Protein AF-A0A961E4R2-F1 (afdb_monomer_lite)

Radius of gyration: 15.13 Å; chains: 1; bounding box: 40×25×39 Å

pLDDT: mean 95.34, std 2.87, range [85.19, 98.75]

Structure (mmCIF, N/CA/C/O backbone):
data_AF-A0A961E4R2-F1
#
_entry.id   AF-A0A961E4R2-F1
#
loop_
_atom_site.group_PDB
_atom_site.id
_atom_site.type_symbol
_atom_site.label_atom_id
_atom_site.label_alt_id
_atom_site.label_comp_id
_atom_site.label_asym_id
_atom_site.label_entity_id
_atom_site.label_seq_id
_atom_site.pdbx_PDB_ins_code
_atom_site.Cartn_x
_atom_site.Cartn_y
_atom_site.Cartn_z
_atom_site.occupancy
_atom_site.B_iso_or_equiv
_atom_site.auth_seq_id
_atom_site.auth_comp_id
_atom_site.auth_asym_id
_atom_site.auth_atom_id
_atom_site.pdbx_PDB_model_num
ATOM 1 N N . PHE A 1 1 ? 0.472 -4.963 -5.460 1.00 94.56 1 PHE A N 1
ATOM 2 C CA . PHE A 1 1 ? 0.342 -4.698 -6.907 1.00 94.56 1 PHE A CA 1
ATOM 3 C C . PHE A 1 1 ? 1.669 -4.659 -7.670 1.00 94.56 1 PHE A C 1
ATOM 5 O O . PHE A 1 1 ? 1.649 -4.358 -8.848 1.00 94.56 1 PHE A O 1
ATOM 12 N N . ALA A 1 2 ? 2.812 -5.033 -7.078 1.00 94.25 2 ALA A N 1
ATOM 13 C CA . ALA A 1 2 ? 4.095 -4.904 -7.781 1.00 94.25 2 ALA A CA 1
ATOM 14 C C . ALA A 1 2 ? 4.373 -6.022 -8.799 1.00 94.25 2 ALA A C 1
ATOM 16 O O . ALA A 1 2 ? 5.148 -5.844 -9.729 1.00 94.25 2 ALA A O 1
ATOM 17 N N . MET A 1 3 ? 3.738 -7.185 -8.627 1.00 93.19 3 MET A N 1
ATOM 18 C CA . MET A 1 3 ? 4.061 -8.389 -9.393 1.00 93.19 3 MET A CA 1
ATOM 19 C C . MET A 1 3 ? 3.981 -8.216 -10.923 1.00 93.19 3 MET A C 1
ATOM 21 O O . MET A 1 3 ? 4.936 -8.642 -11.568 1.00 93.19 3 MET A O 1
ATOM 25 N N . PRO A 1 4 ? 2.968 -7.557 -11.530 1.00 92.50 4 PRO A N 1
ATOM 26 C CA . PRO A 1 4 ? 2.955 -7.366 -12.984 1.00 92.50 4 PRO A CA 1
ATOM 27 C C . PRO A 1 4 ? 4.119 -6.512 -13.498 1.00 92.50 4 PRO A C 1
ATOM 29 O O . PRO A 1 4 ?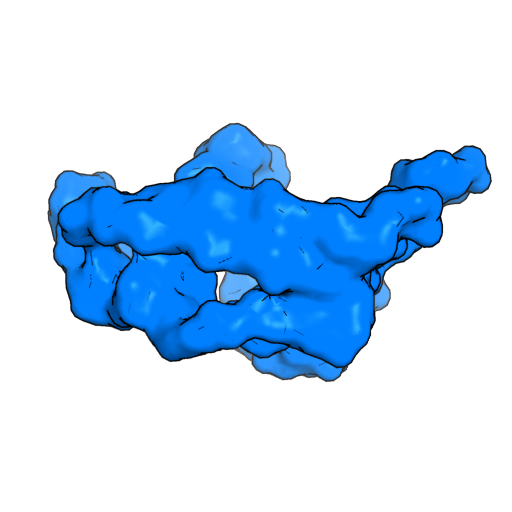 4.517 -6.651 -14.647 1.00 92.50 4 PRO A O 1
ATOM 32 N N . HIS A 1 5 ? 4.682 -5.635 -12.662 1.00 91.38 5 HIS A N 1
ATOM 33 C CA . HIS A 1 5 ? 5.840 -4.812 -13.021 1.00 91.38 5 HIS A CA 1
ATOM 34 C C . HIS A 1 5 ? 7.155 -5.597 -12.945 1.00 91.38 5 HIS A C 1
ATOM 36 O O . HIS A 1 5 ? 8.103 -5.271 -13.652 1.00 91.38 5 HIS A O 1
ATOM 42 N N . LEU A 1 6 ? 7.198 -6.659 -12.131 1.00 91.69 6 LEU A N 1
ATOM 43 C CA . LEU A 1 6 ? 8.361 -7.537 -11.988 1.00 91.69 6 LEU A CA 1
ATOM 44 C C . LEU A 1 6 ? 8.374 -8.676 -13.004 1.00 91.69 6 LEU A C 1
ATOM 46 O O . LEU A 1 6 ? 9.413 -8.994 -13.576 1.00 91.69 6 LEU A O 1
ATOM 50 N N . LEU A 1 7 ? 7.224 -9.317 -13.205 1.00 91.25 7 LEU A N 1
ATOM 51 C CA . LEU A 1 7 ? 7.083 -10.478 -14.075 1.00 91.25 7 LEU A CA 1
ATOM 52 C C . LEU A 1 7 ? 6.866 -10.003 -15.509 1.00 91.25 7 LEU A C 1
ATOM 54 O O . LEU A 1 7 ? 5.743 -9.960 -16.001 1.00 91.25 7 LEU A O 1
ATOM 58 N N . THR A 1 8 ? 7.942 -9.622 -16.197 1.00 85.56 8 THR A N 1
ATOM 59 C CA . THR A 1 8 ? 7.821 -8.996 -17.523 1.00 85.56 8 THR A CA 1
ATOM 60 C C . THR A 1 8 ? 7.177 -9.899 -18.576 1.00 85.56 8 THR A C 1
ATOM 62 O O . THR A 1 8 ? 6.606 -9.378 -19.536 1.00 85.56 8 THR A O 1
ATOM 65 N N . TRP A 1 9 ? 7.193 -11.214 -18.354 1.00 90.50 9 TRP A N 1
ATOM 66 C CA . TRP A 1 9 ? 6.561 -12.244 -19.179 1.00 90.50 9 TRP A CA 1
ATOM 67 C C . TRP A 1 9 ? 5.081 -12.513 -18.858 1.00 90.50 9 TRP A C 1
ATOM 69 O O . TRP A 1 9 ? 4.415 -13.131 -19.680 1.00 90.50 9 TRP A O 1
ATOM 79 N N . GLU A 1 10 ? 4.554 -12.042 -17.721 1.00 91.69 10 GLU A N 1
ATOM 80 C CA . GLU A 1 10 ? 3.125 -12.141 -17.388 1.00 91.69 10 GLU A CA 1
ATOM 81 C C . GLU A 1 10 ? 2.452 -10.769 -17.556 1.00 91.69 10 GLU A C 1
ATOM 83 O O . GLU A 1 10 ? 2.819 -9.810 -16.865 1.00 91.69 10 GLU A O 1
ATOM 88 N N . PRO A 1 11 ? 1.502 -10.604 -18.493 1.00 85.19 11 PRO A N 1
ATOM 89 C CA . PRO A 1 11 ? 0.914 -9.294 -18.773 1.00 85.19 11 PRO A CA 1
ATOM 90 C C . PRO A 1 11 ? -0.003 -8.807 -17.643 1.00 85.19 11 PRO A C 1
ATOM 92 O O . PRO A 1 11 ? 0.076 -7.636 -17.263 1.00 85.19 11 PRO A O 1
ATOM 95 N N . ASP A 1 12 ? -0.803 -9.716 -17.081 1.00 90.06 12 ASP A N 1
ATOM 96 C CA . ASP A 1 12 ? -1.845 -9.438 -16.094 1.00 90.06 12 ASP A CA 1
ATOM 97 C C . ASP A 1 12 ? -1.849 -10.500 -14.988 1.00 90.06 12 ASP A C 1
ATOM 99 O O . ASP A 1 12 ? -1.466 -11.649 -15.204 1.00 90.06 12 ASP A O 1
ATOM 103 N N . LEU A 1 13 ? -2.319 -10.128 -13.796 1.00 93.94 13 LEU A N 1
ATOM 104 C CA . LEU A 1 13 ? -2.469 -11.035 -12.658 1.00 93.94 13 LEU A CA 1
ATOM 105 C C . LEU A 1 13 ? -3.841 -10.882 -12.005 1.00 93.94 13 LEU A C 1
ATOM 107 O O . LEU A 1 13 ? -4.368 -9.774 -11.888 1.00 93.94 13 LEU A O 1
ATOM 111 N N . LEU A 1 14 ? -4.366 -11.999 -11.498 1.00 95.19 14 LEU A N 1
ATOM 112 C CA . LEU A 1 14 ? -5.500 -12.009 -10.581 1.00 95.19 14 LEU A CA 1
ATOM 113 C C . LEU A 1 14 ? -4.992 -11.895 -9.140 1.00 95.19 14 LEU A C 1
ATOM 115 O O . LEU A 1 14 ? -4.217 -12.730 -8.673 1.00 95.19 14 LEU A O 1
ATOM 119 N N . VAL A 1 15 ? -5.489 -10.906 -8.403 1.00 95.19 15 VAL A N 1
ATOM 120 C CA . VAL A 1 15 ? -5.368 -10.849 -6.941 1.00 95.19 15 VAL A CA 1
ATOM 121 C C . VAL A 1 15 ? -6.744 -11.030 -6.331 1.00 95.19 15 VAL A C 1
ATOM 123 O O . VAL A 1 15 ? -7.676 -10.319 -6.696 1.00 95.19 15 VAL A O 1
ATOM 126 N N . ALA A 1 16 ? -6.848 -11.944 -5.366 1.00 97.12 16 ALA A N 1
ATOM 127 C CA . ALA A 1 16 ? -8.035 -12.141 -4.547 1.00 97.12 16 ALA A CA 1
ATOM 128 C C . ALA A 1 16 ? -7.683 -11.995 -3.061 1.00 97.12 16 ALA A C 1
ATOM 130 O O . ALA A 1 16 ? -6.695 -12.552 -2.582 1.00 97.12 16 ALA A O 1
ATOM 131 N N . THR A 1 17 ? -8.485 -11.231 -2.324 1.00 97.25 17 THR A N 1
ATOM 132 C CA . THR A 1 17 ? -8.314 -10.984 -0.886 1.00 97.25 17 THR A CA 1
ATOM 133 C C . THR A 1 17 ? -9.670 -10.703 -0.231 1.00 97.25 17 THR A C 1
ATOM 135 O O . THR A 1 17 ? -10.715 -10.797 -0.876 1.00 97.25 17 THR A O 1
ATOM 138 N N . ARG A 1 18 ? -9.686 -10.388 1.064 1.00 98.12 18 ARG A N 1
ATOM 139 C CA . ARG A 1 18 ? -10.893 -9.993 1.800 1.00 98.12 18 ARG A CA 1
ATOM 140 C C . ARG A 1 18 ? -10.626 -8.764 2.651 1.00 98.12 18 ARG A C 1
ATOM 142 O O . ARG A 1 18 ? -9.572 -8.668 3.286 1.00 98.12 18 ARG A O 1
ATOM 149 N N . CYS A 1 19 ? -11.616 -7.881 2.718 1.00 98.50 19 CYS A N 1
ATOM 150 C CA . CYS A 1 19 ? -11.634 -6.770 3.659 1.00 98.50 19 CYS A CA 1
ATOM 151 C C . CYS A 1 19 ? -11.600 -7.308 5.095 1.00 98.50 19 CYS A C 1
ATOM 153 O O . CYS A 1 19 ? -12.473 -8.079 5.489 1.00 98.50 19 CYS A O 1
ATOM 155 N N . GLN A 1 20 ? -10.623 -6.888 5.900 1.00 96.69 20 GLN A N 1
ATOM 156 C CA . GLN A 1 20 ? -10.528 -7.331 7.298 1.00 96.69 20 GLN A CA 1
ATOM 157 C C . GLN A 1 20 ? -11.554 -6.645 8.215 1.00 96.69 20 GLN A C 1
ATOM 159 O O . GLN A 1 20 ? -11.814 -7.136 9.311 1.00 96.69 20 GLN A O 1
ATOM 164 N N . GLY A 1 21 ? -12.174 -5.547 7.772 1.00 97.31 21 GLY A N 1
ATOM 165 C CA . GLY A 1 21 ? -13.260 -4.889 8.503 1.00 97.31 21 GLY A CA 1
ATOM 166 C C . GLY A 1 21 ? -14.559 -5.696 8.470 1.00 97.31 21 GLY A C 1
ATOM 167 O O . GLY A 1 21 ? -15.093 -6.047 9.521 1.00 97.31 21 GLY A O 1
ATOM 168 N N . CYS A 1 22 ? -15.034 -6.037 7.267 1.00 97.81 22 CYS A N 1
ATOM 169 C CA . CYS A 1 22 ? -16.365 -6.622 7.045 1.00 97.81 22 CYS A CA 1
ATOM 170 C C . CYS A 1 22 ? -16.374 -8.008 6.371 1.00 97.81 22 CYS A C 1
ATOM 172 O O . CYS A 1 22 ? -17.433 -8.610 6.230 1.00 97.81 22 CYS A O 1
ATOM 174 N N . GLY A 1 23 ? -15.225 -8.529 5.934 1.00 98.12 23 GLY A N 1
ATOM 175 C CA . GLY A 1 23 ? -15.114 -9.844 5.291 1.00 98.12 23 GLY A CA 1
ATOM 176 C C . GLY A 1 23 ? -15.464 -9.882 3.800 1.00 98.12 23 GLY A C 1
ATOM 177 O O . GLY A 1 23 ? -15.262 -10.927 3.176 1.00 98.12 23 GLY A O 1
ATOM 178 N N . THR A 1 24 ? -15.936 -8.774 3.214 1.00 98.50 24 THR A N 1
ATOM 179 C CA . THR A 1 24 ? -16.265 -8.677 1.784 1.00 98.50 24 THR A CA 1
ATOM 180 C C . THR A 1 24 ? -15.082 -9.119 0.917 1.00 98.50 24 THR A C 1
ATOM 182 O O . THR A 1 24 ? -13.959 -8.642 1.129 1.00 98.50 24 THR A O 1
ATOM 185 N N . PRO A 1 25 ? -15.299 -10.029 -0.050 1.00 98.25 25 PRO A N 1
ATOM 186 C CA . PRO A 1 25 ? -14.253 -10.448 -0.965 1.00 98.25 25 PRO A CA 1
ATOM 187 C C . PRO A 1 25 ? -13.913 -9.337 -1.957 1.00 98.25 25 PRO A C 1
ATOM 189 O O . PRO A 1 25 ? -14.779 -8.605 -2.433 1.00 98.25 25 PRO A O 1
ATOM 192 N N . HIS A 1 26 ? -12.637 -9.267 -2.305 1.00 97.94 26 HIS A N 1
ATOM 193 C CA . HIS A 1 26 ? -12.124 -8.427 -3.371 1.00 97.94 26 HIS A CA 1
ATOM 194 C C . HIS A 1 26 ? -11.374 -9.289 -4.375 1.00 97.94 26 HIS A C 1
ATOM 196 O O . HIS A 1 26 ? -10.614 -10.175 -3.977 1.00 97.94 26 HIS A O 1
ATOM 202 N N . ALA A 1 27 ? -11.583 -9.025 -5.660 1.00 97.62 27 ALA A N 1
ATOM 203 C CA . ALA A 1 27 ? -10.887 -9.702 -6.738 1.00 97.62 27 ALA A CA 1
ATOM 204 C C . ALA A 1 27 ? -10.671 -8.735 -7.902 1.00 97.62 27 ALA A C 1
ATOM 206 O O . ALA A 1 27 ? -11.619 -8.086 -8.343 1.00 97.62 27 ALA A O 1
ATOM 207 N N . TRP A 1 28 ? -9.441 -8.665 -8.407 1.00 97.00 28 TRP A N 1
ATOM 208 C CA . TRP A 1 28 ? -9.095 -7.827 -9.551 1.00 97.00 28 TRP A CA 1
ATOM 209 C C . TRP A 1 28 ? -8.147 -8.549 -10.490 1.00 97.00 28 TRP A C 1
ATOM 211 O O . TRP A 1 28 ? -7.137 -9.094 -10.043 1.00 97.00 28 TRP A O 1
ATOM 221 N N . ASN A 1 29 ? -8.439 -8.455 -11.785 1.00 94.81 29 ASN A N 1
ATOM 222 C CA . ASN A 1 29 ? -7.428 -8.595 -12.822 1.00 94.81 29 ASN A CA 1
ATOM 223 C C . ASN A 1 29 ? -6.803 -7.218 -13.048 1.00 94.81 29 ASN A C 1
ATOM 225 O O . ASN A 1 29 ? -7.530 -6.236 -13.206 1.00 94.81 29 ASN A O 1
ATOM 229 N N . PHE A 1 30 ? -5.479 -7.138 -13.037 1.00 93.81 30 PHE A N 1
ATOM 230 C CA . PHE A 1 30 ? -4.760 -5.897 -13.308 1.00 93.81 30 PHE A CA 1
ATOM 231 C C . PHE A 1 30 ? -3.388 -6.191 -13.911 1.00 93.81 30 PHE A C 1
ATOM 233 O O . PHE A 1 30 ? -2.808 -7.256 -13.685 1.00 93.81 30 PHE A O 1
ATOM 240 N N . GLY A 1 31 ? -2.868 -5.205 -14.632 1.00 93.31 31 GLY A N 1
ATOM 241 C CA . GLY A 1 31 ? -1.577 -5.272 -15.300 1.00 93.31 31 GLY A CA 1
ATOM 242 C C . GLY A 1 31 ? -0.747 -4.017 -15.061 1.00 93.31 31 GLY A C 1
ATOM 243 O O . GLY A 1 31 ? -0.915 -3.293 -14.076 1.00 93.31 31 GLY A O 1
ATOM 244 N N . ARG A 1 32 ? 0.157 -3.747 -16.003 1.00 93.25 32 ARG A N 1
ATOM 245 C CA . ARG A 1 32 ? 1.116 -2.626 -15.951 1.00 93.25 32 ARG A CA 1
ATOM 246 C C . ARG A 1 32 ? 0.576 -1.292 -16.458 1.00 93.25 32 ARG A C 1
ATOM 248 O O . ARG A 1 32 ? 1.245 -0.278 -16.301 1.00 93.25 32 ARG A O 1
ATOM 255 N N . ASN A 1 33 ? -0.604 -1.289 -17.074 1.00 92.69 33 ASN A N 1
ATOM 256 C CA . ASN A 1 33 ? -1.109 -0.120 -17.800 1.00 92.69 33 ASN A CA 1
ATOM 257 C C . ASN A 1 33 ? -2.185 0.658 -17.036 1.00 92.69 33 ASN A C 1
ATOM 259 O O . ASN A 1 33 ? -2.469 1.801 -17.377 1.00 92.69 33 ASN A O 1
ATOM 263 N N . SER A 1 34 ? -2.818 0.043 -16.036 1.00 92.69 34 SER A N 1
ATOM 264 C CA . SER A 1 34 ? -3.861 0.695 -15.246 1.00 92.69 34 SER A CA 1
ATOM 265 C C . SER A 1 34 ? -3.954 0.092 -13.844 1.00 92.69 34 SER A C 1
ATOM 267 O O . SER A 1 34 ? -3.685 -1.104 -13.677 1.00 92.69 34 SER A O 1
ATOM 269 N N . PRO A 1 35 ? -4.320 0.902 -12.833 1.00 93.81 35 PRO A N 1
ATOM 270 C CA . PRO A 1 35 ? -4.593 0.395 -11.500 1.00 93.81 35 PRO A CA 1
ATOM 271 C C . PRO A 1 35 ? -5.854 -0.482 -11.494 1.00 93.81 35 PR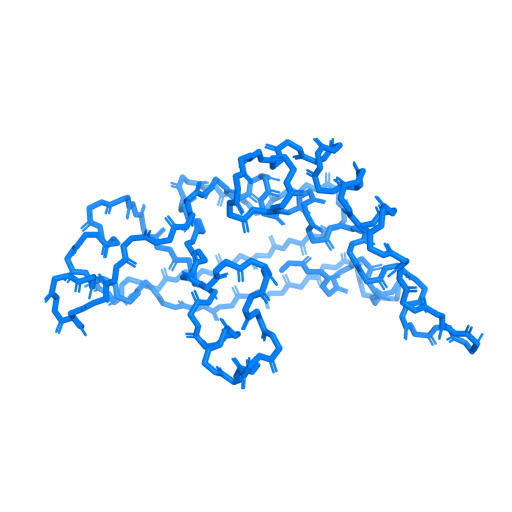O A C 1
ATOM 273 O O . PRO A 1 35 ? -6.718 -0.332 -12.363 1.00 93.81 35 PRO A O 1
ATOM 276 N N . PRO A 1 36 ? -6.007 -1.367 -10.494 1.00 94.31 36 PRO A N 1
ATOM 277 C CA . PRO A 1 36 ? -7.258 -2.084 -10.296 1.00 94.31 36 PRO A CA 1
ATOM 278 C C . PRO A 1 36 ? -8.430 -1.105 -10.109 1.00 94.31 36 PRO A C 1
ATOM 280 O O . PRO A 1 36 ? -8.272 -0.117 -9.387 1.00 94.31 36 PRO A O 1
ATOM 283 N N . PRO A 1 37 ? -9.598 -1.357 -10.726 1.00 94.81 37 PRO A N 1
ATOM 284 C CA . PRO A 1 37 ? -10.757 -0.485 -10.580 1.00 94.81 37 PRO A CA 1
ATOM 285 C C . PRO A 1 37 ? -11.396 -0.614 -9.192 1.00 94.81 37 PRO A C 1
ATOM 287 O O . PRO A 1 37 ? -11.359 -1.682 -8.576 1.00 94.81 37 PRO A O 1
ATOM 290 N N . GLY A 1 38 ? -12.074 0.447 -8.758 1.00 95.62 38 GLY A N 1
ATOM 291 C CA . GLY A 1 38 ? -12.910 0.460 -7.559 1.00 95.62 38 GLY A CA 1
ATOM 292 C C . GLY A 1 38 ? -12.462 1.467 -6.506 1.00 95.62 38 GLY A C 1
ATOM 293 O O . GLY A 1 38 ? -11.340 1.965 -6.527 1.00 95.62 38 GLY A O 1
ATOM 294 N N . ASP A 1 39 ? -13.368 1.731 -5.567 1.00 96.88 39 ASP A N 1
ATOM 295 C CA . ASP A 1 39 ? -13.207 2.755 -4.527 1.00 96.88 39 ASP A CA 1
ATOM 296 C C . ASP A 1 39 ? -12.581 2.199 -3.237 1.00 96.88 39 ASP A C 1
ATOM 298 O O . ASP A 1 39 ? -12.676 2.801 -2.167 1.00 96.88 39 ASP A O 1
ATOM 302 N N . GLN A 1 40 ? -11.982 1.006 -3.304 1.00 98.44 40 GLN A N 1
ATOM 303 C CA . GLN A 1 40 ? -11.318 0.416 -2.148 1.00 98.44 40 GLN A CA 1
ATOM 304 C C . GLN A 1 40 ? -10.101 1.248 -1.746 1.00 98.44 40 GLN A C 1
ATOM 306 O O . GLN A 1 40 ? -9.448 1.903 -2.558 1.00 98.44 40 GLN A O 1
ATOM 311 N N . VAL A 1 41 ? -9.758 1.154 -0.470 1.00 98.62 41 VAL A N 1
ATOM 312 C CA . VAL A 1 41 ? -8.612 1.856 0.100 1.00 98.62 41 VAL A CA 1
ATOM 313 C C . VAL A 1 41 ? -7.587 0.856 0.600 1.00 98.62 41 VAL A C 1
ATOM 315 O O . VAL A 1 41 ? -7.925 -0.191 1.158 1.00 98.62 41 VAL A O 1
ATOM 318 N N . ALA A 1 42 ? -6.318 1.172 0.402 1.00 98.44 42 ALA A N 1
ATOM 319 C CA . ALA A 1 42 ? -5.215 0.476 1.029 1.00 98.44 42 ALA A CA 1
ATOM 320 C C . ALA A 1 42 ? -4.883 1.136 2.369 1.00 98.44 42 ALA A C 1
ATOM 322 O O . ALA A 1 42 ? -4.870 2.360 2.486 1.00 98.44 42 ALA A O 1
ATOM 323 N N . HIS A 1 43 ? -4.585 0.316 3.371 1.00 98.56 43 HIS A N 1
ATOM 324 C CA . HIS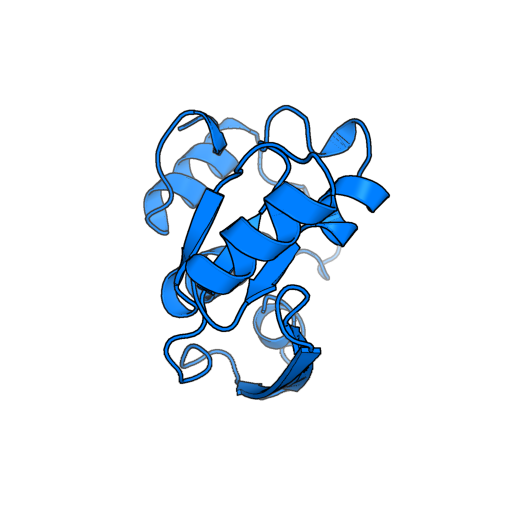 A 1 43 ? -4.149 0.759 4.688 1.00 98.56 43 HIS A CA 1
ATOM 325 C C . HIS A 1 43 ? -2.859 0.057 5.074 1.00 98.56 43 HIS A C 1
ATOM 327 O O . HIS A 1 43 ? -2.768 -1.173 5.003 1.00 98.56 43 HIS A O 1
ATOM 333 N N . PHE A 1 44 ? -1.855 0.854 5.428 1.00 98.38 44 PHE A N 1
ATOM 334 C CA . PHE A 1 44 ? -0.551 0.396 5.888 1.00 98.38 44 PHE A CA 1
ATOM 335 C C . PHE A 1 44 ? -0.402 0.800 7.350 1.00 98.38 44 PHE A C 1
ATOM 337 O O . PHE A 1 44 ? -0.442 1.985 7.671 1.00 98.38 44 PHE A O 1
ATOM 344 N N . LEU A 1 45 ? -0.231 -0.178 8.238 1.00 98.19 45 LEU A N 1
ATOM 345 C CA . LEU A 1 45 ? -0.187 0.078 9.677 1.00 98.19 45 LEU A CA 1
ATOM 346 C C . LEU A 1 45 ? 1.158 0.646 10.154 1.00 98.19 45 LEU A C 1
ATOM 348 O O . LEU A 1 45 ? 1.183 1.603 10.922 1.00 98.19 45 LEU A O 1
ATOM 352 N N . THR A 1 46 ? 2.264 0.056 9.705 1.00 98.12 46 THR A N 1
ATOM 353 C CA . THR A 1 46 ? 3.607 0.333 10.235 1.00 98.12 46 THR A CA 1
ATOM 354 C C . THR A 1 46 ? 4.293 1.453 9.445 1.00 98.12 46 THR A C 1
ATOM 356 O O . THR A 1 46 ? 4.461 1.295 8.232 1.00 98.12 46 THR A O 1
ATOM 359 N N . PRO A 1 47 ? 4.725 2.556 10.093 1.00 96.94 47 PRO A N 1
ATOM 360 C CA . PRO A 1 47 ? 5.524 3.593 9.439 1.00 96.94 47 PRO A CA 1
ATOM 361 C C . PRO A 1 47 ? 6.826 3.032 8.864 1.00 96.94 47 PRO A C 1
ATOM 363 O O . PRO A 1 47 ? 7.405 2.095 9.419 1.00 96.94 47 PRO A O 1
ATOM 366 N N . VAL A 1 48 ? 7.335 3.634 7.786 1.00 93.75 48 VAL A N 1
ATOM 367 C CA . VAL A 1 48 ? 8.496 3.091 7.057 1.00 93.75 48 VAL A CA 1
ATOM 368 C C . VAL A 1 48 ? 9.752 2.969 7.916 1.00 93.75 48 VAL A C 1
ATOM 370 O O . VAL A 1 48 ? 10.532 2.042 7.716 1.00 93.75 48 VAL A O 1
ATOM 373 N N . ALA A 1 49 ? 9.917 3.855 8.902 1.00 93.44 49 ALA A N 1
ATOM 374 C CA . ALA A 1 49 ? 11.048 3.845 9.826 1.00 93.44 49 ALA A CA 1
ATOM 375 C C . ALA A 1 49 ? 11.126 2.562 10.675 1.00 93.44 49 ALA A C 1
ATOM 377 O O . ALA A 1 49 ? 12.214 2.199 11.108 1.00 93.44 49 ALA A O 1
ATOM 378 N N . TYR A 1 50 ? 9.999 1.867 10.868 1.00 95.31 50 TYR A N 1
ATOM 379 C CA . TYR A 1 50 ? 9.881 0.673 11.715 1.00 95.31 50 TYR A CA 1
ATOM 380 C C . TYR A 1 50 ? 9.591 -0.606 10.915 1.00 95.31 50 TYR A C 1
ATOM 382 O O . TYR A 1 50 ? 9.404 -1.674 11.492 1.00 95.31 50 TYR A O 1
ATOM 390 N N . MET A 1 51 ? 9.541 -0.538 9.575 1.00 93.56 51 MET A N 1
ATOM 391 C CA . MET A 1 51 ? 9.107 -1.677 8.746 1.00 93.56 51 MET A CA 1
ATOM 392 C C . MET A 1 51 ? 9.991 -2.926 8.894 1.00 93.56 51 MET A C 1
ATOM 394 O O . MET A 1 51 ? 9.551 -4.043 8.624 1.00 93.56 51 MET A O 1
ATOM 398 N N . TRP A 1 52 ? 11.256 -2.725 9.271 1.00 92.25 52 TRP A N 1
ATOM 399 C CA . TRP A 1 52 ? 12.254 -3.784 9.393 1.00 92.25 52 TRP A CA 1
ATOM 400 C C . TRP A 1 52 ? 12.346 -4.370 10.801 1.00 92.25 52 TRP A C 1
ATOM 402 O O . TRP A 1 52 ? 12.957 -5.427 10.948 1.00 92.25 52 TRP A O 1
ATOM 412 N N . ASP A 1 53 ? 11.715 -3.739 11.795 1.00 96.75 53 ASP A N 1
ATOM 413 C CA . ASP A 1 53 ? 11.675 -4.250 13.168 1.00 96.75 53 ASP A CA 1
ATOM 414 C C . ASP A 1 53 ? 10.910 -5.580 13.216 1.00 96.75 53 ASP A C 1
ATOM 416 O O . ASP A 1 53 ? 11.344 -6.539 13.853 1.00 96.75 53 ASP A O 1
ATOM 420 N N . ASP A 1 54 ? 9.801 -5.657 12.471 1.00 97.06 54 ASP A N 1
ATOM 421 C CA . ASP A 1 54 ? 9.057 -6.888 12.214 1.00 97.06 54 ASP A CA 1
ATOM 422 C C . ASP A 1 54 ? 8.412 -6.842 10.819 1.00 97.06 54 ASP A C 1
ATOM 424 O O . ASP A 1 54 ? 7.338 -6.269 10.594 1.00 97.06 54 ASP A O 1
ATOM 428 N N . VAL A 1 55 ? 9.079 -7.476 9.852 1.00 95.31 55 VAL A N 1
ATOM 429 C CA . VAL A 1 55 ? 8.606 -7.527 8.462 1.00 95.31 55 VAL A CA 1
ATOM 430 C C . VAL A 1 55 ? 7.341 -8.376 8.308 1.00 95.31 55 VAL A C 1
ATOM 432 O O . VAL A 1 55 ? 6.512 -8.094 7.442 1.00 95.31 55 VAL A O 1
ATOM 435 N N . VAL A 1 56 ? 7.150 -9.397 9.151 1.00 96.88 56 VAL A N 1
ATOM 436 C CA . VAL A 1 56 ? 5.969 -10.270 9.086 1.00 96.88 56 VAL A CA 1
ATOM 437 C C . VAL A 1 56 ? 4.748 -9.499 9.567 1.00 96.88 56 VAL A C 1
ATOM 439 O O . VAL A 1 56 ? 3.715 -9.513 8.894 1.00 96.88 56 VAL A O 1
ATOM 442 N N . HIS A 1 57 ? 4.877 -8.766 10.674 1.00 96.69 57 HIS A N 1
ATOM 443 C CA . HIS A 1 57 ? 3.843 -7.856 11.153 1.00 96.69 57 HIS A CA 1
ATOM 444 C C . HIS A 1 57 ? 3.556 -6.747 10.138 1.00 96.69 57 HIS A C 1
ATOM 446 O O . HIS A 1 57 ? 2.393 -6.495 9.822 1.00 96.69 57 HIS A O 1
ATOM 452 N N . THR A 1 58 ? 4.594 -6.123 9.580 1.00 97.44 58 THR A N 1
ATOM 453 C CA . THR A 1 58 ? 4.433 -5.033 8.611 1.00 97.44 58 THR A CA 1
ATOM 454 C C . THR A 1 58 ? 3.680 -5.499 7.367 1.00 97.44 58 THR A C 1
ATOM 456 O O . THR A 1 58 ? 2.618 -4.964 7.050 1.00 97.44 58 THR A O 1
ATOM 459 N N . CYS A 1 59 ? 4.163 -6.541 6.682 1.00 95.75 59 CYS A N 1
ATOM 460 C CA . CYS A 1 59 ? 3.490 -7.083 5.498 1.00 95.75 59 CYS A CA 1
ATOM 461 C C . CYS A 1 59 ? 2.106 -7.655 5.839 1.00 95.75 59 CYS A C 1
ATOM 463 O O . CYS A 1 59 ? 1.161 -7.521 5.062 1.00 95.75 59 CYS A O 1
ATOM 465 N N . GLY A 1 60 ? 1.956 -8.244 7.028 1.00 96.31 60 GLY A N 1
ATOM 466 C CA . GLY A 1 60 ? 0.685 -8.728 7.557 1.00 96.31 60 GLY A CA 1
ATOM 467 C C . GLY A 1 60 ? -0.347 -7.629 7.826 1.00 96.31 60 GLY A C 1
ATOM 468 O O . GLY A 1 60 ? -1.523 -7.954 7.981 1.00 96.31 60 GLY A O 1
ATOM 469 N N . ASN A 1 61 ? 0.041 -6.353 7.831 1.00 97.69 61 ASN A N 1
ATOM 470 C CA . ASN A 1 61 ? -0.846 -5.206 8.043 1.00 97.69 61 ASN A CA 1
ATOM 471 C C . ASN A 1 61 ? -0.796 -4.177 6.897 1.00 97.69 61 ASN A C 1
ATOM 473 O O . ASN A 1 61 ? -1.207 -3.032 7.066 1.00 97.69 61 ASN A O 1
ATOM 477 N N . GLN A 1 62 ? -0.342 -4.594 5.712 1.00 97.69 62 GLN A N 1
ATOM 478 C CA . GLN A 1 62 ? -0.551 -3.885 4.447 1.00 97.69 62 GLN A CA 1
ATOM 479 C C . GLN A 1 62 ? -1.770 -4.499 3.758 1.00 97.69 62 GLN A C 1
ATOM 481 O O . GLN A 1 62 ? -1.691 -5.554 3.122 1.00 97.69 62 GLN A O 1
ATOM 486 N N . ARG A 1 63 ? -2.942 -3.900 3.963 1.00 97.56 63 ARG A N 1
ATOM 487 C CA . ARG A 1 63 ? -4.238 -4.514 3.633 1.00 97.56 63 ARG A CA 1
ATOM 488 C C . ARG A 1 63 ? -5.079 -3.606 2.745 1.00 97.56 63 ARG A C 1
ATOM 490 O O . ARG A 1 63 ? -4.841 -2.409 2.662 1.00 97.56 63 ARG A O 1
ATOM 497 N N . ILE A 1 64 ? -6.079 -4.198 2.094 1.00 98.31 64 ILE A N 1
ATOM 498 C CA . ILE A 1 64 ? -7.093 -3.476 1.320 1.00 98.31 64 ILE A CA 1
ATOM 499 C C . ILE A 1 64 ? -8.441 -3.621 2.029 1.00 98.31 64 ILE A C 1
ATOM 501 O O . ILE A 1 64 ? -8.802 -4.715 2.474 1.00 98.31 64 ILE A O 1
ATOM 505 N N . PHE A 1 65 ? -9.168 -2.515 2.127 1.00 98.69 65 PHE A N 1
ATOM 506 C CA . PHE A 1 65 ? -10.458 -2.391 2.790 1.00 98.69 65 PHE A CA 1
ATOM 507 C C . PHE A 1 65 ? -11.504 -1.815 1.837 1.00 98.69 65 PHE A C 1
ATOM 509 O O . PHE A 1 65 ? -11.184 -1.113 0.881 1.00 98.69 65 PHE A O 1
ATOM 516 N N . CYS A 1 66 ? -12.778 -2.076 2.135 1.00 98.56 66 CYS A N 1
ATOM 517 C CA . CYS A 1 66 ? -13.887 -1.488 1.385 1.00 98.56 66 CYS A CA 1
ATOM 518 C C . CYS A 1 66 ? -13.953 0.038 1.524 1.00 98.56 66 CYS A C 1
ATOM 520 O O . CYS A 1 66 ? -14.376 0.701 0.589 1.00 98.56 66 CYS A O 1
ATOM 522 N N . SER A 1 67 ? -13.594 0.570 2.696 1.00 98.50 67 SER A N 1
ATOM 523 C CA . SER A 1 67 ? -13.685 1.991 3.036 1.00 98.50 67 SER A CA 1
ATOM 524 C C . SER A 1 67 ? -12.923 2.294 4.327 1.00 98.50 67 SER A C 1
ATOM 526 O O . SER A 1 67 ? -12.558 1.376 5.068 1.00 98.50 67 SER A O 1
ATOM 528 N N . GLU A 1 68 ? -12.756 3.579 4.643 1.00 98.62 68 GLU A N 1
ATOM 529 C CA . GLU A 1 68 ? -12.190 4.026 5.922 1.00 98.62 68 GLU A CA 1
ATOM 530 C C . GLU A 1 68 ? -12.987 3.542 7.138 1.00 98.62 68 GLU A C 1
ATOM 532 O O . GLU A 1 68 ? -12.384 3.118 8.116 1.00 98.62 68 GLU A O 1
ATOM 537 N N . ALA A 1 69 ? -14.317 3.453 7.047 1.00 98.56 69 ALA A N 1
ATOM 538 C CA . ALA A 1 69 ? -15.138 2.901 8.129 1.00 98.56 69 ALA A CA 1
ATOM 539 C C . ALA A 1 69 ? -14.800 1.427 8.441 1.00 98.56 69 ALA A C 1
ATOM 541 O O . ALA A 1 69 ? -14.867 0.990 9.588 1.00 98.56 69 ALA A O 1
ATOM 542 N N . CYS A 1 70 ? -14.408 0.642 7.428 1.00 98.62 70 CYS A N 1
ATOM 543 C CA . CYS A 1 70 ? -13.936 -0.728 7.650 1.00 98.62 70 CYS A CA 1
ATOM 544 C C . CYS A 1 70 ? -12.550 -0.771 8.307 1.00 98.62 70 CYS A C 1
ATOM 546 O O . CYS A 1 70 ? -12.248 -1.751 8.990 1.00 98.62 70 CYS A O 1
ATOM 548 N N . ILE A 1 71 ? -11.719 0.251 8.083 1.00 98.75 71 ILE A N 1
ATOM 549 C CA . ILE A 1 71 ? -10.434 0.409 8.769 1.00 98.75 71 ILE A CA 1
ATOM 550 C C . ILE A 1 71 ? -10.701 0.728 10.237 1.00 98.75 71 ILE A C 1
ATOM 552 O O . ILE A 1 71 ? -10.186 0.019 11.093 1.00 98.75 71 ILE A O 1
ATOM 556 N N . ASP A 1 72 ? -11.552 1.715 10.524 1.00 98.56 72 ASP A N 1
ATOM 557 C CA . ASP A 1 72 ? -11.881 2.138 11.893 1.00 98.56 72 ASP A CA 1
ATOM 558 C C . ASP A 1 72 ? -12.399 0.963 12.727 1.00 98.56 72 ASP A C 1
ATOM 560 O O . ASP A 1 72 ? -11.829 0.631 13.763 1.00 98.56 72 ASP A O 1
ATOM 564 N N . ALA A 1 73 ? -13.383 0.224 12.205 1.00 98.31 73 ALA A N 1
ATOM 565 C CA . ALA A 1 73 ? -13.923 -0.954 12.882 1.00 98.31 73 ALA A CA 1
ATOM 566 C C . ALA A 1 73 ? -12.872 -2.058 13.120 1.00 98.31 73 ALA A C 1
ATOM 568 O O . ALA A 1 73 ? -12.940 -2.799 14.105 1.00 98.31 73 ALA A O 1
ATOM 569 N N . TRP A 1 74 ? -11.907 -2.210 12.209 1.00 98.50 74 TRP A N 1
ATOM 570 C CA . TRP A 1 74 ? -10.816 -3.169 12.372 1.00 98.50 74 TRP A CA 1
ATOM 571 C C . TRP A 1 74 ? -9.790 -2.700 13.412 1.00 98.50 74 TRP A C 1
ATOM 573 O O . TRP A 1 74 ? -9.363 -3.514 14.235 1.00 98.50 74 TRP A O 1
ATOM 583 N N . LEU A 1 75 ? -9.430 -1.413 13.414 1.00 98.38 75 LEU A N 1
ATOM 584 C CA . LEU A 1 75 ? -8.524 -0.807 14.393 1.00 98.38 75 LEU A CA 1
ATOM 585 C C . LEU A 1 75 ? -9.107 -0.902 15.805 1.00 98.38 75 LEU A C 1
ATOM 587 O O . LEU A 1 75 ? -8.431 -1.417 16.694 1.00 98.38 75 LEU A O 1
ATOM 591 N N . ASP A 1 76 ? -10.380 -0.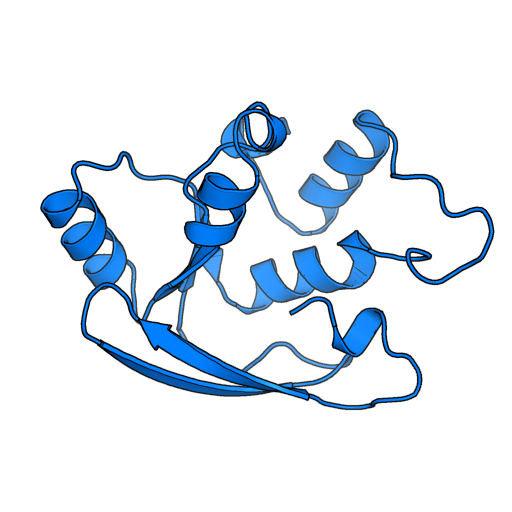538 15.986 1.00 98.06 76 ASP A N 1
ATOM 592 C CA . ASP A 1 76 ? -11.084 -0.622 17.273 1.00 98.06 76 ASP A CA 1
ATOM 593 C C . ASP A 1 76 ? -11.075 -2.048 17.832 1.00 98.06 76 ASP A C 1
ATOM 595 O O . ASP A 1 76 ? -10.770 -2.282 19.001 1.00 98.06 76 ASP A O 1
ATOM 599 N N . ARG A 1 77 ? -11.359 -3.037 16.976 1.00 98.00 77 ARG A N 1
ATOM 600 C CA . ARG A 1 77 ? -11.392 -4.451 17.372 1.00 98.00 77 ARG A CA 1
ATOM 601 C C . ARG A 1 77 ? -10.010 -5.014 17.708 1.00 98.00 77 ARG A C 1
ATOM 603 O O . ARG A 1 77 ? -9.920 -5.972 18.471 1.00 98.00 77 ARG A O 1
ATOM 610 N N . THR A 1 78 ? -8.952 -4.486 17.098 1.00 97.00 78 THR A N 1
ATOM 611 C CA . THR A 1 78 ? -7.579 -5.001 17.252 1.00 97.00 78 THR A CA 1
ATOM 612 C C . THR A 1 78 ? -6.724 -4.181 18.216 1.00 97.00 78 THR A C 1
ATOM 614 O O . THR A 1 78 ? -5.629 -4.620 18.561 1.00 97.00 78 THR A O 1
ATOM 617 N N . GLY A 1 79 ? -7.210 -3.021 18.666 1.00 97.56 79 GLY A N 1
ATOM 618 C CA . GLY A 1 79 ? -6.468 -2.092 19.521 1.00 97.56 79 GLY A CA 1
ATOM 619 C C . GLY A 1 79 ? -5.299 -1.405 18.810 1.00 97.56 79 GLY A C 1
ATOM 620 O O . GLY A 1 79 ? -4.375 -0.931 19.470 1.00 97.56 79 GLY A O 1
ATOM 621 N N . GLN A 1 80 ? -5.307 -1.382 17.476 1.00 96.62 80 GLN A N 1
ATOM 622 C CA . GLN A 1 80 ? -4.214 -0.842 16.674 1.00 96.62 80 GLN A CA 1
ATOM 623 C C . GLN A 1 80 ? -4.369 0.661 16.438 1.00 96.62 80 GLN A C 1
ATOM 625 O O . GLN A 1 80 ? -5.476 1.186 16.344 1.00 96.62 80 GLN A O 1
ATOM 630 N N . GLN A 1 81 ? -3.243 1.361 16.300 1.00 96.31 81 GLN A N 1
ATOM 631 C CA . GLN A 1 81 ? -3.240 2.781 15.943 1.00 96.31 81 GLN A CA 1
ATOM 632 C C . GLN A 1 81 ? -3.424 2.970 14.437 1.00 96.31 81 GLN A C 1
ATOM 634 O O . GLN A 1 81 ? -2.955 2.163 13.634 1.00 96.31 81 GLN A O 1
ATOM 639 N N . ARG A 1 82 ? -4.091 4.053 14.026 1.00 97.44 82 ARG A N 1
ATOM 640 C CA . ARG A 1 82 ? -4.298 4.329 12.601 1.00 97.44 82 ARG A CA 1
ATOM 641 C C . ARG A 1 82 ? -2.962 4.638 11.919 1.00 97.44 82 ARG A C 1
ATOM 643 O O . ARG A 1 82 ? -2.327 5.643 12.213 1.00 97.44 82 ARG A O 1
ATOM 650 N N . GLY A 1 83 ? -2.573 3.771 10.987 1.00 97.62 83 GLY A N 1
ATOM 651 C CA . GLY A 1 83 ? -1.494 4.032 10.031 1.00 97.62 83 GLY A CA 1
ATOM 652 C C . GLY A 1 83 ? -1.922 4.914 8.846 1.00 97.62 83 GLY A C 1
ATOM 653 O O . GLY A 1 83 ? -2.786 5.777 8.973 1.00 97.62 83 GLY A O 1
ATOM 654 N N . TYR A 1 84 ? -1.340 4.679 7.674 1.00 98.44 84 TYR A N 1
ATOM 655 C CA . TYR A 1 84 ? -1.581 5.472 6.466 1.00 98.44 84 TYR A CA 1
ATOM 656 C C . TYR A 1 84 ? -2.675 4.866 5.585 1.00 98.44 84 TYR A C 1
ATOM 658 O O . TYR A 1 84 ? -2.700 3.651 5.379 1.00 98.44 84 TYR A O 1
ATOM 666 N N . VAL A 1 85 ? -3.551 5.708 5.032 1.00 98.38 85 VAL A N 1
ATOM 667 C CA . VAL A 1 85 ? -4.620 5.316 4.098 1.00 98.38 85 VAL A CA 1
ATOM 668 C C . VAL A 1 85 ? -4.356 5.940 2.734 1.00 98.38 85 VAL A C 1
ATOM 670 O O . VAL A 1 85 ? -4.015 7.116 2.650 1.00 98.38 85 VAL A O 1
ATOM 673 N N . MET A 1 86 ? -4.523 5.162 1.667 1.00 98.19 86 MET A N 1
ATOM 674 C CA . MET A 1 86 ? -4.410 5.637 0.286 1.00 98.19 86 MET A CA 1
ATOM 675 C C . MET A 1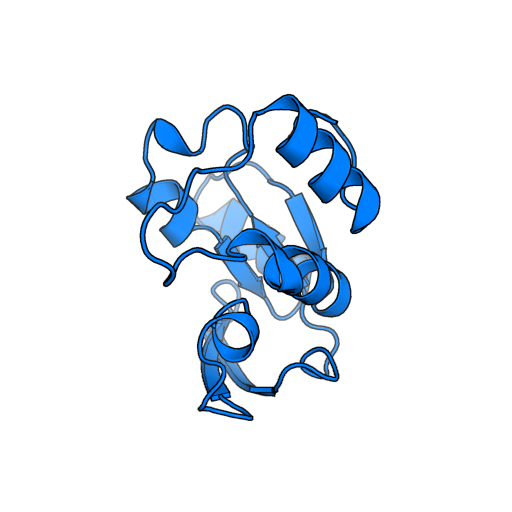 86 ? -5.405 4.916 -0.627 1.00 98.19 86 MET A C 1
ATOM 677 O O . MET A 1 86 ? -5.869 3.821 -0.307 1.00 98.19 86 MET A O 1
ATOM 681 N N . ASP A 1 87 ? -5.709 5.496 -1.782 1.00 97.56 87 ASP A N 1
ATOM 682 C CA . ASP A 1 87 ? -6.523 4.843 -2.809 1.00 97.56 87 ASP A CA 1
ATOM 683 C C . ASP A 1 87 ? -5.732 3.762 -3.585 1.00 97.56 87 ASP A C 1
ATOM 685 O O . ASP A 1 87 ? -4.497 3.672 -3.512 1.00 97.56 87 ASP A O 1
ATOM 689 N N . LEU A 1 88 ? -6.437 2.899 -4.333 1.00 97.31 88 LEU A N 1
ATOM 690 C CA . LEU A 1 88 ? -5.776 1.876 -5.158 1.00 97.31 88 LEU A CA 1
ATOM 691 C C . LEU A 1 88 ? -4.842 2.466 -6.230 1.00 97.31 88 LEU A C 1
ATOM 693 O O . LEU A 1 88 ? -3.761 1.898 -6.411 1.00 97.31 88 LEU A O 1
ATOM 697 N N . PRO A 1 89 ? -5.181 3.573 -6.929 1.00 97.06 89 PRO A N 1
ATOM 698 C CA . PRO A 1 89 ? -4.262 4.214 -7.866 1.00 97.06 89 PRO A CA 1
ATOM 699 C C . PRO A 1 89 ? -2.926 4.623 -7.238 1.00 97.06 89 PRO A C 1
ATOM 701 O O . PRO A 1 89 ? -1.878 4.399 -7.842 1.00 97.06 89 PRO A O 1
ATOM 704 N N . THR A 1 90 ? -2.931 5.180 -6.027 1.00 97.75 90 THR A N 1
ATOM 705 C CA . THR A 1 90 ? -1.710 5.567 -5.306 1.00 97.75 90 THR A CA 1
ATOM 706 C C . THR A 1 90 ? -0.907 4.346 -4.885 1.00 97.75 90 THR A C 1
ATOM 708 O O . THR A 1 90 ? 0.295 4.298 -5.148 1.00 97.75 90 THR A O 1
ATOM 711 N N . LEU A 1 91 ? -1.558 3.309 -4.342 1.00 97.62 91 LEU A N 1
ATOM 712 C CA . LEU A 1 91 ? -0.882 2.042 -4.038 1.00 97.62 91 LEU A CA 1
ATOM 713 C C . LEU A 1 91 ? -0.268 1.409 -5.295 1.00 97.62 91 LEU A C 1
ATOM 715 O O . LEU A 1 91 ? 0.820 0.837 -5.241 1.00 97.62 91 LEU A O 1
ATOM 719 N N . TRP A 1 92 ? -0.961 1.479 -6.429 1.00 96.88 92 TRP A N 1
ATOM 720 C CA . TRP A 1 92 ? -0.467 0.956 -7.697 1.00 96.88 92 TRP A CA 1
ATOM 721 C C . TRP A 1 92 ? 0.756 1.736 -8.198 1.00 96.88 92 TRP A C 1
ATOM 723 O O . TRP A 1 92 ? 1.744 1.101 -8.559 1.00 96.88 92 TRP A O 1
ATOM 733 N N . ARG A 1 93 ? 0.755 3.078 -8.125 1.00 97.06 93 ARG A N 1
ATOM 734 C CA . ARG A 1 93 ? 1.935 3.906 -8.458 1.00 97.06 93 ARG A CA 1
ATOM 735 C C . ARG A 1 93 ? 3.121 3.614 -7.545 1.00 97.06 93 ARG A C 1
ATOM 737 O O . ARG A 1 93 ? 4.234 3.478 -8.035 1.00 97.06 93 ARG A O 1
ATOM 744 N N . LEU A 1 94 ? 2.891 3.463 -6.238 1.00 96.75 94 LEU A N 1
ATOM 745 C CA . LEU A 1 94 ? 3.926 3.002 -5.308 1.00 96.75 94 LEU A CA 1
ATOM 746 C C . LEU A 1 94 ? 4.473 1.639 -5.739 1.00 96.75 94 LEU A C 1
ATOM 748 O O . LEU A 1 94 ? 5.672 1.405 -5.718 1.00 96.75 94 LEU A O 1
ATOM 752 N N . ALA A 1 95 ? 3.603 0.710 -6.115 1.00 95.69 95 ALA A N 1
ATOM 753 C CA . ALA A 1 95 ? 4.019 -0.641 -6.448 1.00 95.69 95 ALA A CA 1
ATOM 754 C C . ALA A 1 95 ? 4.720 -0.757 -7.813 1.00 95.69 95 ALA A C 1
ATOM 756 O O . ALA A 1 95 ? 5.378 -1.773 -8.044 1.00 95.69 95 ALA A O 1
ATOM 757 N N . SER A 1 96 ? 4.571 0.232 -8.700 1.00 94.12 96 SER A N 1
ATOM 758 C CA . SER A 1 96 ? 4.962 0.110 -10.106 1.00 94.12 96 SER A CA 1
ATOM 759 C C . SER A 1 96 ? 6.464 0.049 -10.324 1.00 94.12 96 SER A C 1
ATOM 761 O O . SER A 1 96 ? 6.917 -0.620 -11.245 1.00 94.12 96 SER A O 1
ATOM 763 N N . ASP A 1 97 ? 7.226 0.746 -9.485 1.00 93.00 97 ASP A N 1
ATOM 764 C CA . ASP A 1 97 ? 8.680 0.825 -9.614 1.00 93.00 97 ASP A CA 1
ATOM 765 C C . ASP A 1 97 ? 9.382 0.392 -8.320 1.00 93.00 97 ASP A C 1
ATOM 767 O O . ASP A 1 97 ? 10.592 0.211 -8.309 1.00 93.00 97 ASP A O 1
ATOM 771 N N . TRP A 1 98 ? 8.666 0.172 -7.207 1.00 93.81 98 TRP A N 1
ATOM 772 C CA . TRP A 1 98 ? 9.281 -0.133 -5.903 1.00 93.81 98 TRP A CA 1
ATOM 773 C C . TRP A 1 98 ? 10.296 -1.284 -5.911 1.00 93.81 98 TRP A C 1
ATOM 775 O O . TRP A 1 98 ? 11.284 -1.247 -5.179 1.00 93.81 98 TRP A O 1
ATOM 785 N N . TYR A 1 99 ? 10.067 -2.295 -6.749 1.00 92.56 99 TYR A N 1
ATOM 786 C CA . TYR A 1 99 ? 10.949 -3.454 -6.886 1.00 92.56 99 TYR A CA 1
ATOM 787 C C . TYR A 1 99 ? 11.686 -3.500 -8.230 1.00 92.56 99 TYR A C 1
ATOM 789 O O . TYR A 1 99 ? 12.117 -4.571 -8.652 1.00 92.56 99 TYR A O 1
ATOM 797 N N . THR A 1 100 ? 11.838 -2.379 -8.927 1.00 90.31 100 THR A N 1
ATOM 798 C CA . THR A 1 100 ? 12.543 -2.356 -10.213 1.00 90.31 100 THR A CA 1
ATOM 799 C C . THR A 1 100 ? 13.943 -2.948 -10.106 1.00 90.31 100 THR A C 1
ATOM 801 O O . THR A 1 100 ? 14.667 -2.726 -9.137 1.00 90.31 100 THR A O 1
ATOM 804 N N . GLY A 1 101 ? 14.283 -3.792 -11.080 1.00 90.00 101 GLY A N 1
ATOM 805 C CA . GLY A 1 101 ? 15.538 -4.540 -11.121 1.00 90.00 101 GLY A CA 1
ATOM 806 C C . GLY A 1 101 ? 15.642 -5.695 -10.120 1.00 90.00 101 GLY A C 1
ATOM 807 O O . GLY A 1 101 ? 16.661 -6.375 -10.093 1.00 90.00 101 GLY A O 1
ATOM 808 N N . ARG A 1 102 ? 14.621 -5.976 -9.292 1.00 93.38 102 ARG A N 1
ATOM 809 C CA . ARG A 1 102 ? 14.712 -6.977 -8.205 1.00 93.38 102 ARG A CA 1
ATOM 810 C C . ARG A 1 102 ? 15.004 -8.403 -8.672 1.00 93.38 102 ARG A C 1
ATOM 812 O O . ARG A 1 102 ? 15.489 -9.201 -7.871 1.00 93.38 102 ARG A O 1
ATOM 819 N N . LEU A 1 103 ? 14.677 -8.734 -9.919 1.00 92.62 103 LEU A N 1
ATOM 820 C CA . LEU A 1 103 ? 14.949 -10.046 -10.513 1.00 92.62 103 LEU A CA 1
ATOM 821 C C . LEU A 1 103 ? 16.277 -10.090 -11.284 1.00 92.62 103 LEU A C 1
ATOM 823 O O . LEU A 1 103 ? 16.711 -11.174 -11.679 1.00 92.62 103 LEU A O 1
ATOM 827 N N . ASP A 1 104 ? 16.935 -8.946 -11.466 1.00 92.25 104 ASP A N 1
ATOM 828 C CA . ASP A 1 104 ? 18.175 -8.846 -12.224 1.00 92.25 104 ASP A CA 1
ATOM 829 C C . ASP A 1 104 ? 19.383 -9.237 -11.368 1.00 92.25 104 ASP A C 1
ATOM 831 O O . ASP A 1 104 ? 19.444 -9.030 -10.148 1.00 92.25 104 ASP A O 1
ATOM 835 N N . ARG A 1 105 ? 20.400 -9.806 -12.021 1.00 93.19 105 ARG A N 1
ATOM 836 C CA . ARG A 1 105 ? 21.675 -10.086 -11.354 1.00 93.19 105 ARG A CA 1
ATOM 837 C C . ARG A 1 105 ? 22.350 -8.773 -10.973 1.00 93.19 105 ARG A C 1
ATOM 839 O O . ARG A 1 105 ? 22.499 -7.891 -11.808 1.00 93.19 105 ARG A O 1
ATOM 846 N N . GLY A 1 106 ? 22.825 -8.693 -9.732 1.00 92.69 106 GLY A N 1
ATOM 847 C CA . GLY A 1 106 ? 23.480 -7.491 -9.216 1.00 92.69 106 GLY A CA 1
ATOM 848 C C . GLY A 1 106 ? 22.515 -6.436 -8.675 1.00 92.69 106 GLY A C 1
ATOM 849 O O . GLY A 1 106 ? 22.953 -5.321 -8.425 1.00 92.69 106 GLY A O 1
ATOM 850 N N . TYR A 1 107 ? 21.236 -6.778 -8.467 1.00 92.31 107 TYR A N 1
ATOM 851 C CA . TYR A 1 107 ? 20.273 -5.890 -7.820 1.00 92.31 107 TYR A CA 1
ATOM 852 C C . TYR A 1 107 ? 20.814 -5.307 -6.510 1.00 92.31 107 TYR A C 1
ATOM 854 O O . TYR A 1 107 ? 21.144 -6.034 -5.566 1.00 92.31 107 TYR A O 1
ATOM 862 N N . THR A 1 108 ? 20.805 -3.982 -6.438 1.00 91.31 108 THR A N 1
ATOM 863 C CA . THR A 1 108 ? 20.990 -3.211 -5.214 1.00 91.31 108 THR A CA 1
ATOM 864 C C . THR A 1 108 ? 19.651 -2.611 -4.811 1.00 91.31 108 THR A C 1
ATOM 866 O O . THR A 1 108 ? 18.848 -2.201 -5.647 1.00 91.31 108 THR A O 1
ATOM 869 N N . ARG A 1 109 ? 19.368 -2.583 -3.506 1.00 88.25 109 ARG A N 1
ATOM 870 C CA . ARG A 1 109 ? 18.202 -1.840 -3.013 1.00 88.25 109 ARG A CA 1
ATOM 871 C C . ARG A 1 109 ? 18.453 -0.348 -3.230 1.00 88.25 109 ARG A C 1
ATOM 873 O O . ARG A 1 109 ? 19.604 0.070 -3.177 1.00 88.25 109 ARG A O 1
ATOM 880 N N . ARG A 1 110 ? 17.380 0.423 -3.434 1.00 91.25 110 ARG A N 1
ATOM 881 C CA . ARG A 1 110 ? 17.464 1.887 -3.421 1.00 91.25 110 ARG A CA 1
ATOM 882 C C . ARG A 1 110 ? 18.084 2.368 -2.119 1.00 91.25 110 ARG A C 1
ATOM 884 O O . ARG A 1 110 ? 17.743 1.844 -1.052 1.00 91.25 110 ARG A O 1
ATOM 891 N N . GLU A 1 111 ? 18.931 3.380 -2.224 1.00 91.81 111 GLU A N 1
ATOM 892 C CA . GLU A 1 111 ? 19.431 4.087 -1.052 1.00 91.81 111 GLU A CA 1
ATOM 893 C C . GLU A 1 111 ? 18.287 4.850 -0.359 1.00 91.81 111 GLU A C 1
ATOM 895 O O . GLU A 1 111 ? 17.300 5.207 -1.009 1.00 91.81 111 GLU A O 1
ATOM 900 N N . PRO A 1 112 ? 18.377 5.131 0.954 1.00 89.69 112 PRO A N 1
ATOM 901 C CA . PRO A 1 112 ? 17.292 5.780 1.693 1.00 89.69 112 PRO A CA 1
ATOM 902 C C . PRO A 1 112 ? 16.813 7.108 1.089 1.00 89.69 112 PRO A C 1
ATOM 904 O O . PRO A 1 112 ? 15.609 7.352 1.049 1.00 89.69 112 PRO A O 1
ATOM 907 N N . ALA A 1 113 ? 17.730 7.940 0.583 1.00 91.94 113 ALA A N 1
ATOM 908 C CA . ALA A 1 113 ? 17.383 9.206 -0.066 1.00 91.94 113 ALA A CA 1
ATOM 909 C C . ALA A 1 113 ? 16.614 8.986 -1.381 1.00 91.94 113 ALA A C 1
ATOM 911 O O . ALA A 1 113 ? 15.563 9.580 -1.588 1.00 91.94 113 ALA A O 1
ATOM 912 N N . GLU A 1 114 ? 17.069 8.053 -2.222 1.00 93.38 114 GLU A N 1
ATOM 913 C CA . GLU A 1 114 ? 16.382 7.693 -3.470 1.00 93.38 114 GLU A CA 1
ATOM 914 C C . GLU A 1 114 ? 15.000 7.079 -3.205 1.00 93.38 114 GLU A C 1
ATOM 916 O O . GLU A 1 114 ? 14.056 7.277 -3.971 1.00 93.38 114 GLU A O 1
ATOM 921 N N . ALA A 1 115 ? 14.862 6.318 -2.115 1.00 93.25 115 ALA A N 1
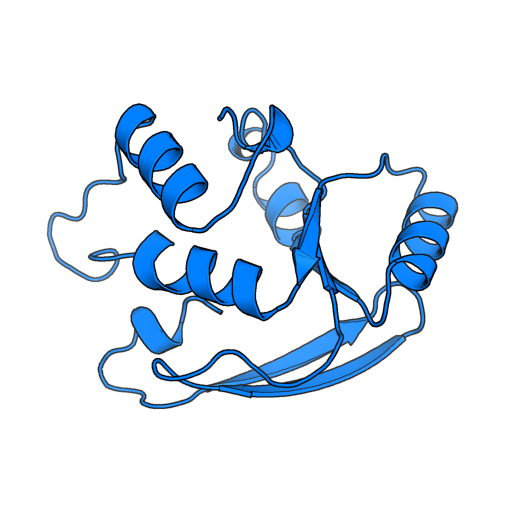ATOM 922 C CA . ALA A 1 115 ? 13.577 5.786 -1.688 1.00 93.25 115 ALA A CA 1
ATOM 923 C C . ALA A 1 115 ? 12.620 6.912 -1.268 1.00 93.25 115 ALA A C 1
ATOM 925 O O . ALA A 1 115 ? 11.470 6.899 -1.700 1.00 93.25 115 ALA A O 1
ATOM 926 N N . ALA A 1 116 ? 13.082 7.889 -0.483 1.00 93.12 116 ALA A N 1
ATOM 927 C CA . ALA A 1 116 ? 12.298 9.061 -0.085 1.00 93.12 116 ALA A CA 1
ATOM 928 C C . ALA A 1 116 ? 11.850 9.899 -1.298 1.00 93.12 116 ALA A C 1
ATOM 930 O O . ALA A 1 116 ? 10.664 10.226 -1.430 1.00 93.12 116 ALA A O 1
ATOM 931 N N . ASP A 1 117 ? 12.763 10.167 -2.233 1.00 95.00 117 ASP A N 1
ATOM 932 C CA . ASP A 1 117 ? 12.453 10.865 -3.484 1.00 95.00 117 ASP A CA 1
ATOM 933 C C . ASP A 1 117 ? 11.393 10.105 -4.294 1.00 95.00 117 ASP A C 1
ATOM 935 O O . ASP A 1 117 ? 10.410 10.689 -4.762 1.00 95.00 117 ASP A O 1
ATOM 939 N N . TYR A 1 118 ? 11.533 8.780 -4.404 1.00 95.94 118 TYR A N 1
ATOM 940 C CA . TYR A 1 118 ? 10.560 7.942 -5.098 1.00 95.94 118 TYR A CA 1
ATOM 941 C C . TYR A 1 118 ? 9.179 7.978 -4.433 1.00 95.94 118 TYR A C 1
ATOM 943 O O . TYR A 1 118 ? 8.180 8.182 -5.125 1.00 95.94 118 TYR A O 1
ATOM 951 N N . LEU A 1 119 ? 9.107 7.816 -3.109 1.00 95.88 119 LEU A N 1
ATOM 952 C CA . LEU A 1 119 ? 7.850 7.853 -2.352 1.00 95.88 119 LEU A CA 1
ATOM 953 C C . LEU A 1 119 ? 7.119 9.187 -2.565 1.00 95.88 119 LEU A C 1
ATOM 955 O O . LEU A 1 119 ? 5.926 9.198 -2.879 1.00 95.88 119 LEU A O 1
ATOM 959 N N . SER A 1 120 ? 7.855 10.297 -2.506 1.00 94.88 120 SER A N 1
ATOM 960 C CA . SER A 1 120 ? 7.323 11.633 -2.789 1.00 94.88 120 SER A CA 1
ATOM 961 C C . SER A 1 120 ? 6.804 11.742 -4.227 1.00 94.88 120 SER A C 1
ATOM 963 O O . SER A 1 120 ? 5.704 12.245 -4.461 1.00 94.88 120 SER A O 1
ATOM 965 N N . SER A 1 121 ? 7.550 11.204 -5.200 1.00 95.88 121 SER A N 1
ATOM 966 C CA . SER A 1 121 ? 7.193 11.250 -6.627 1.00 95.88 121 SER A CA 1
ATOM 967 C C . SER A 1 121 ? 5.890 10.513 -6.965 1.00 95.88 121 SER A C 1
ATOM 969 O O . SER A 1 121 ? 5.186 10.898 -7.899 1.00 95.88 121 SER A O 1
ATOM 971 N N . VAL A 1 122 ? 5.532 9.476 -6.198 1.00 96.25 122 VAL A N 1
ATOM 972 C CA . VAL A 1 122 ? 4.290 8.705 -6.399 1.00 96.25 122 VAL A CA 1
ATOM 973 C C . VAL A 1 122 ? 3.091 9.274 -5.628 1.00 96.25 122 VAL A C 1
ATOM 975 O O . VAL A 1 122 ? 1.974 8.751 -5.752 1.00 96.25 122 VAL A O 1
ATOM 978 N N . GLY A 1 123 ? 3.295 10.381 -4.905 1.00 94.44 123 GLY A N 1
ATOM 979 C CA . GLY A 1 123 ? 2.264 11.119 -4.176 1.00 94.44 123 GLY A CA 1
ATOM 980 C C . GLY A 1 123 ? 2.124 10.732 -2.704 1.00 94.44 123 GLY A C 1
ATOM 981 O O . GLY A 1 123 ? 1.101 11.049 -2.103 1.00 94.44 123 GLY A O 1
ATOM 982 N N . LEU A 1 124 ? 3.106 10.035 -2.126 1.00 96.88 124 LEU A N 1
ATOM 983 C CA . LEU A 1 124 ? 3.113 9.712 -0.699 1.00 96.88 124 LEU A CA 1
ATOM 984 C C . LEU A 1 124 ? 3.766 10.847 0.079 1.00 96.88 124 LEU A C 1
ATOM 986 O O . LEU A 1 124 ? 4.749 11.433 -0.364 1.00 96.88 124 LEU A O 1
ATOM 990 N N . THR A 1 125 ? 3.192 11.171 1.231 1.00 94.31 125 THR A N 1
ATOM 991 C CA . THR A 1 125 ? 3.561 12.366 1.993 1.00 94.31 125 THR A CA 1
ATOM 992 C C . THR A 1 125 ? 3.566 12.106 3.491 1.00 94.31 125 THR A C 1
ATOM 994 O O . THR A 1 125 ? 2.823 11.258 3.998 1.00 94.31 125 THR A O 1
ATOM 997 N N . GLY A 1 126 ? 4.362 12.896 4.210 1.00 94.75 126 GLY A N 1
ATOM 998 C CA . GLY A 1 126 ? 4.348 12.963 5.660 1.00 94.75 126 GLY A CA 1
ATOM 999 C C . GLY A 1 126 ? 5.259 11.943 6.334 1.00 94.75 126 GLY A C 1
ATOM 1000 O O . GLY A 1 126 ? 5.759 10.985 5.740 1.00 94.75 126 GLY A O 1
ATOM 1001 N N . SER A 1 127 ? 5.406 12.123 7.648 1.00 95.06 127 SER A N 1
ATOM 1002 C CA . SER A 1 127 ? 6.357 11.381 8.482 1.00 95.06 127 SER A CA 1
ATOM 1003 C C . SER A 1 127 ? 6.165 9.864 8.472 1.00 95.06 127 SER A C 1
ATOM 1005 O O . SER A 1 127 ? 7.122 9.140 8.738 1.00 95.06 127 SER A O 1
ATOM 1007 N N . PHE A 1 128 ? 4.976 9.363 8.114 1.00 96.75 128 PHE A N 1
ATOM 1008 C CA . PHE A 1 128 ? 4.747 7.930 7.916 1.00 96.75 128 PHE A CA 1
ATOM 1009 C C . PHE A 1 128 ? 5.708 7.325 6.881 1.00 96.75 128 PHE A C 1
ATOM 1011 O O . PHE A 1 128 ? 6.151 6.190 7.054 1.00 96.75 128 PHE A O 1
ATOM 1018 N N . TRP A 1 129 ? 6.037 8.089 5.835 1.00 96.06 129 TRP A N 1
ATOM 1019 C CA . TRP A 1 129 ? 6.917 7.711 4.725 1.00 96.06 129 TRP A CA 1
ATOM 1020 C C . TRP A 1 129 ? 8.335 8.275 4.853 1.00 96.06 129 TRP A C 1
ATOM 1022 O O . TRP A 1 129 ? 9.179 7.971 4.015 1.00 96.06 129 TRP A O 1
ATOM 1032 N N . GLY A 1 130 ? 8.613 9.057 5.901 1.00 91.25 130 GLY A N 1
ATOM 1033 C CA . GLY A 1 130 ? 9.907 9.718 6.079 1.00 91.25 130 GLY A CA 1
ATOM 1034 C C . GLY A 1 130 ? 10.190 10.805 5.036 1.00 91.25 130 GLY A C 1
ATOM 1035 O O . GLY A 1 130 ? 11.360 11.061 4.757 1.00 91.25 130 GLY A O 1
ATOM 1036 N N . VAL A 1 131 ? 9.136 11.406 4.469 1.00 90.62 131 VAL A N 1
ATOM 1037 C CA . VAL A 1 131 ? 9.183 12.464 3.443 1.00 90.62 131 VAL A CA 1
ATOM 1038 C C . VAL A 1 131 ? 8.384 13.693 3.855 1.00 90.62 131 VAL A C 1
ATOM 1040 O O . VAL A 1 131 ? 7.413 13.542 4.640 1.00 90.62 131 VAL A O 1
#

Foldseek 3Di:
DQVLLVPVVDAWDWDWDALLLPRHIDIFIDHLPDFTDDFKKWFFQAFPVCCVVDVCVRVVRGDIHNDVVSVVNNCVVVVGDGADMDGRQLVSQCSNCQCPCVPPPPDDHDDLVRQLVSCVVSPHDDRSHPD

Sequence (131 aa):
FAMPHLLTWEPDLLVATRCQGCGTPHAWNFGRNSPPPGDQVAHFLTPVAYMWDDVVHTCGNQRIFCSEACIDAWLDRTGQQRGYVMDLPTLWRLASDWYTGRLDRGYTRREPAEAADYLSSVGLTGSFWGV

Secondary structure (DSSP, 8-state):
--HHHH-TT--EEEEEEE-TTT--EEEEEEESSSPPPSS-EEEE-S-GGGTTT-HHHHHHTEEEESSHHHHHHHHHHHT----EEEEHHHHHHHHHHTTTTTTSTT--PPPHHHHHHHHHHTT--SGGGT-